Protein AF-A0A176YNG4-F1 (afdb_monomer_lite)

pLDDT: mean 77.81, std 14.49, range [42.12, 94.81]

Structure (mmCIF, N/CA/C/O backbone):
data_AF-A0A176YNG4-F1
#
_entry.id   AF-A0A176YNG4-F1
#
loop_
_atom_site.group_PDB
_atom_site.id
_atom_site.type_symbol
_atom_site.label_atom_id
_atom_site.label_alt_id
_atom_site.label_comp_id
_atom_site.label_asym_id
_atom_site.label_entity_id
_atom_site.label_seq_id
_atom_site.pdbx_PDB_ins_code
_atom_site.Cartn_x
_atom_site.Cartn_y
_atom_site.Cartn_z
_atom_site.occupancy
_atom_site.B_iso_or_equiv
_atom_site.auth_seq_id
_atom_site.auth_comp_id
_atom_site.auth_asym_id
_atom_site.auth_atom_id
_atom_site.pdbx_PDB_model_num
ATOM 1 N N . MET A 1 1 ? -25.754 -19.460 20.243 1.00 51.72 1 MET A N 1
ATOM 2 C CA . MET A 1 1 ? -24.866 -18.574 21.026 1.00 51.72 1 MET A CA 1
ATOM 3 C C . MET A 1 1 ? -25.324 -17.146 20.801 1.00 51.72 1 MET A C 1
ATOM 5 O O . MET A 1 1 ? -25.613 -16.804 19.662 1.00 51.72 1 MET A O 1
ATOM 9 N N . GLN A 1 2 ? -25.467 -16.354 21.859 1.00 52.41 2 GLN A N 1
ATOM 10 C CA . GLN A 1 2 ? -25.863 -14.952 21.749 1.00 52.41 2 GLN A CA 1
ATOM 11 C C . GLN A 1 2 ? -24.610 -14.149 21.376 1.00 52.41 2 GLN A C 1
ATOM 13 O O . GLN A 1 2 ? -23.653 -14.112 22.143 1.00 52.41 2 GLN A O 1
ATOM 18 N N . SER A 1 3 ? -24.575 -13.601 20.161 1.00 61.31 3 SER A N 1
ATOM 19 C CA . SER A 1 3 ? -23.531 -12.658 19.751 1.00 61.31 3 SER A CA 1
ATOM 20 C C . SER A 1 3 ? -23.739 -11.365 20.547 1.00 61.31 3 SER A C 1
ATOM 22 O O . SER A 1 3 ? -24.837 -10.810 20.552 1.00 61.31 3 SER A O 1
ATOM 24 N N . GLY A 1 4 ? -22.708 -10.946 21.279 1.00 67.19 4 GLY A N 1
ATOM 25 C CA . GLY A 1 4 ? -22.670 -9.698 22.037 1.00 67.19 4 GLY A CA 1
ATOM 26 C C . GLY A 1 4 ? -21.510 -8.831 21.563 1.00 67.19 4 GLY A C 1
ATOM 27 O O . GLY A 1 4 ? -20.511 -9.344 21.063 1.00 67.19 4 GLY A O 1
ATOM 28 N N . GLU A 1 5 ? -21.656 -7.520 21.696 1.00 75.94 5 GLU A N 1
ATOM 29 C CA . GLU A 1 5 ? -20.601 -6.550 21.406 1.00 75.94 5 GLU A CA 1
ATOM 30 C C . GLU A 1 5 ? -19.816 -6.247 22.688 1.00 75.94 5 GLU A C 1
ATOM 32 O O . GLU A 1 5 ? -20.402 -6.166 23.770 1.00 75.94 5 GLU A O 1
ATOM 37 N N . ILE A 1 6 ? -18.495 -6.074 22.580 1.00 80.06 6 ILE A N 1
ATOM 38 C CA . ILE A 1 6 ? -17.638 -5.721 23.720 1.00 80.06 6 ILE A CA 1
ATOM 39 C C . ILE A 1 6 ? -16.906 -4.422 23.396 1.00 80.06 6 ILE A C 1
ATOM 41 O O . ILE A 1 6 ? -16.152 -4.345 22.424 1.00 80.06 6 ILE A O 1
ATOM 45 N N . ILE A 1 7 ? -17.106 -3.410 24.241 1.00 74.62 7 ILE A N 1
ATOM 46 C CA . ILE A 1 7 ? -16.362 -2.149 24.208 1.00 74.62 7 ILE A CA 1
ATOM 47 C C . ILE A 1 7 ? -15.474 -2.101 25.448 1.00 74.62 7 ILE A C 1
ATOM 49 O O . ILE A 1 7 ? -15.974 -2.163 26.571 1.00 74.62 7 ILE A O 1
ATOM 53 N N . ILE A 1 8 ? -14.165 -1.961 25.245 1.00 80.62 8 ILE A N 1
ATOM 54 C CA . ILE A 1 8 ? -13.197 -1.789 26.327 1.00 80.62 8 ILE A CA 1
ATOM 55 C C . ILE A 1 8 ? -12.631 -0.369 26.248 1.00 80.62 8 ILE A C 1
ATOM 57 O O . ILE A 1 8 ? -12.081 0.041 25.224 1.00 80.62 8 ILE A O 1
ATOM 61 N N . TRP A 1 9 ? -12.756 0.368 27.352 1.00 68.94 9 TRP A N 1
ATOM 62 C CA . TRP A 1 9 ? -12.127 1.673 27.544 1.00 68.94 9 TRP A CA 1
ATOM 63 C C . TRP A 1 9 ? -10.929 1.518 28.472 1.00 68.94 9 TRP A C 1
ATOM 65 O O . TRP A 1 9 ? -11.093 1.233 29.659 1.00 68.94 9 TRP A O 1
ATOM 75 N N . THR A 1 10 ? -9.724 1.725 27.951 1.00 68.00 10 THR A N 1
ATOM 76 C CA . THR A 1 10 ? -8.490 1.634 28.742 1.00 68.00 10 THR A CA 1
ATOM 77 C C . THR A 1 10 ? -7.726 2.947 28.697 1.00 68.00 10 THR A C 1
ATOM 79 O O . THR A 1 10 ? -7.485 3.515 27.629 1.00 68.00 10 THR A O 1
ATOM 82 N N . LYS A 1 11 ? -7.298 3.418 29.870 1.00 64.38 11 LYS A N 1
ATOM 83 C CA . LYS A 1 11 ? -6.269 4.452 29.997 1.00 64.38 11 LYS A CA 1
ATOM 84 C C . LYS A 1 11 ? -4.961 3.751 30.327 1.00 64.38 11 LYS A C 1
ATOM 86 O O . LYS A 1 11 ? -4.813 3.225 31.424 1.00 64.38 11 LYS A O 1
ATOM 91 N N . PHE A 1 12 ? -4.033 3.727 29.381 1.00 63.16 12 PHE A N 1
ATOM 92 C CA . PHE A 1 12 ? -2.690 3.229 29.648 1.00 63.16 12 PHE A CA 1
ATOM 93 C C . PHE A 1 12 ? -1.853 4.350 30.261 1.00 63.16 12 PHE A C 1
ATOM 95 O O . PHE A 1 12 ? -1.890 5.494 29.798 1.00 63.16 12 PHE A O 1
ATOM 102 N N . GLN A 1 13 ? -1.125 4.027 31.326 1.00 59.38 13 GLN A N 1
ATOM 103 C CA . GLN A 1 13 ? -0.087 4.907 31.851 1.00 59.38 13 GLN A CA 1
ATOM 104 C C . GLN A 1 13 ? 1.072 4.943 30.852 1.00 59.38 13 GLN A C 1
ATOM 106 O O . GLN A 1 13 ? 1.380 3.939 30.208 1.00 59.38 13 GLN A O 1
ATOM 111 N N . GLN A 1 14 ? 1.703 6.106 30.700 1.00 57.00 14 GLN A N 1
ATOM 112 C CA . GLN A 1 14 ? 2.901 6.229 29.878 1.00 57.00 14 GLN A CA 1
ATOM 113 C C . GLN A 1 14 ? 4.000 5.333 30.467 1.00 57.00 14 GLN A C 1
ATOM 115 O O . GLN A 1 14 ? 4.336 5.456 31.644 1.00 57.00 14 GLN A O 1
ATOM 120 N N . SER A 1 15 ? 4.554 4.427 29.657 1.00 50.78 15 SER A N 1
ATOM 121 C CA . SER A 1 15 ? 5.664 3.567 30.079 1.00 50.78 15 SER A CA 1
ATOM 122 C C . SER A 1 15 ? 6.844 4.429 30.543 1.00 50.78 15 SER A C 1
ATOM 124 O O . SER A 1 15 ? 7.308 5.286 29.792 1.00 50.78 15 SER A O 1
ATOM 126 N N . GLY A 1 16 ? 7.310 4.215 31.778 1.00 59.12 16 GLY A N 1
ATOM 127 C CA . GLY A 1 16 ? 8.383 4.997 32.408 1.00 59.12 16 GLY A CA 1
ATOM 128 C C . GLY A 1 16 ? 7.928 6.254 33.164 1.00 59.12 16 GLY A C 1
ATOM 129 O O . GLY A 1 16 ? 8.774 6.973 33.693 1.00 59.12 16 GLY A O 1
ATOM 130 N N . GLY A 1 17 ? 6.621 6.531 33.236 1.00 56.94 17 GLY A N 1
ATOM 131 C CA . GLY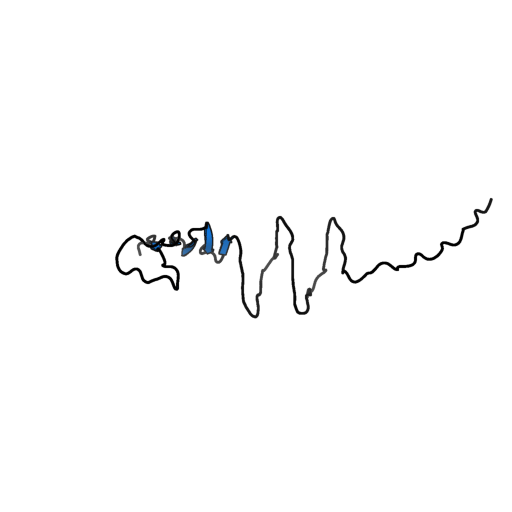 A 1 17 ? 6.075 7.539 34.147 1.00 56.94 17 GLY A CA 1
ATOM 132 C C . GLY A 1 17 ? 6.137 7.076 35.611 1.00 56.94 17 GLY A C 1
ATOM 133 O O . GLY A 1 17 ? 6.143 5.869 35.862 1.00 56.94 17 GLY A O 1
ATOM 134 N N . PRO A 1 18 ? 6.186 7.999 36.591 1.00 54.03 18 PRO A N 1
ATOM 135 C CA . PRO A 1 18 ? 6.124 7.632 38.003 1.00 54.03 18 PRO A CA 1
ATOM 136 C C . PRO A 1 18 ? 4.835 6.849 38.257 1.00 54.03 18 PRO A C 1
ATOM 138 O O . PRO A 1 18 ? 3.763 7.331 37.896 1.00 54.03 18 PRO A O 1
ATOM 141 N N . THR A 1 19 ? 4.947 5.654 38.841 1.00 55.69 19 THR A N 1
ATOM 142 C CA . THR A 1 19 ? 3.817 4.783 39.187 1.00 55.69 19 THR A CA 1
ATOM 143 C C . THR A 1 19 ? 2.846 5.555 40.086 1.00 55.69 19 THR A C 1
ATOM 145 O O . THR A 1 19 ? 3.168 5.787 41.252 1.00 55.69 19 THR A O 1
ATOM 148 N N . PRO A 1 20 ? 1.667 5.984 39.606 1.00 52.03 20 PRO A N 1
ATOM 149 C CA . PRO A 1 20 ? 0.644 6.547 40.459 1.00 52.03 20 PRO A CA 1
ATOM 150 C C . PRO A 1 20 ? -0.184 5.370 40.964 1.00 52.03 20 PRO A C 1
ATOM 152 O O . PRO A 1 20 ? -1.194 4.994 40.364 1.00 52.03 20 PRO A O 1
ATOM 155 N N . ASP A 1 21 ? 0.280 4.764 42.052 1.00 52.84 21 ASP A N 1
ATOM 156 C CA . ASP A 1 21 ? -0.644 4.088 42.949 1.00 52.84 21 ASP A CA 1
ATOM 157 C C . ASP A 1 21 ? -1.518 5.171 43.596 1.00 52.84 21 ASP A C 1
ATOM 159 O O . ASP A 1 21 ? -1.017 6.145 44.153 1.00 52.84 21 ASP A O 1
ATOM 163 N N . ALA A 1 22 ? -2.831 4.985 43.481 1.00 46.12 22 ALA A N 1
ATOM 164 C CA . ALA A 1 22 ? -3.900 5.790 44.071 1.00 46.12 22 ALA A CA 1
ATOM 165 C C . ALA A 1 22 ? -4.049 7.251 43.583 1.00 46.12 22 ALA A C 1
ATOM 167 O O . ALA A 1 22 ? -3.399 8.182 44.045 1.00 46.12 22 ALA A O 1
ATOM 168 N N . GLY A 1 23 ? -5.065 7.472 42.743 1.00 42.12 23 GLY A N 1
ATOM 169 C CA . GLY A 1 23 ? -5.705 8.781 42.584 1.00 42.12 23 GLY A CA 1
ATOM 170 C C . GLY A 1 23 ? -5.721 9.290 41.148 1.00 42.12 23 GLY A C 1
ATOM 171 O O . GLY A 1 23 ? -4.702 9.336 40.467 1.00 42.12 23 GLY A O 1
ATOM 172 N N . GLN A 1 24 ? -6.903 9.694 40.684 1.00 48.41 24 GLN A N 1
ATOM 173 C CA . GLN A 1 24 ? -7.154 10.353 39.398 1.00 48.41 24 GLN A CA 1
ATOM 174 C C . GLN A 1 24 ? -6.418 11.708 39.300 1.00 48.41 24 GLN A C 1
ATOM 176 O O . GLN A 1 24 ? -7.045 12.759 39.382 1.00 48.41 24 GLN A O 1
ATOM 181 N N . GLY A 1 25 ? -5.093 11.701 39.155 1.00 42.34 25 GLY A N 1
ATOM 182 C CA . GLY A 1 25 ? -4.287 12.928 39.150 1.00 42.34 25 GLY A CA 1
ATOM 183 C C . GLY A 1 25 ? -3.141 12.957 38.142 1.00 42.34 25 GLY A C 1
ATOM 184 O O . GLY A 1 25 ? -2.711 14.037 37.751 1.00 42.34 25 GLY A O 1
ATOM 185 N N . GLY A 1 26 ? -2.663 11.805 37.666 1.00 43.75 26 GLY A N 1
ATOM 186 C CA . GLY A 1 26 ? -1.691 11.770 36.572 1.00 43.75 26 GLY A CA 1
ATOM 187 C C . GLY A 1 26 ? -2.379 12.079 35.246 1.00 43.75 26 GLY A C 1
ATOM 188 O O . GLY A 1 26 ? -3.458 11.541 34.994 1.00 43.75 26 GLY A O 1
ATOM 189 N N . GLN A 1 27 ? -1.772 12.918 34.399 1.00 47.50 27 GLN A N 1
ATOM 190 C CA . GLN A 1 27 ? -2.167 13.101 32.996 1.00 47.50 27 GLN A CA 1
ATOM 191 C C . GLN A 1 27 ? -2.118 11.743 32.277 1.00 47.50 27 GLN A C 1
ATOM 193 O O . GLN A 1 27 ? -1.118 11.362 31.676 1.00 47.50 27 GLN A O 1
ATOM 198 N N . GLY A 1 28 ? -3.194 10.969 32.404 1.00 46.31 28 GLY A N 1
ATOM 199 C CA . GLY A 1 28 ? -3.393 9.738 31.663 1.00 46.31 28 GLY A CA 1
ATOM 200 C C . GLY A 1 28 ? -3.503 10.082 30.186 1.00 46.31 28 GLY A C 1
ATOM 201 O O . GLY A 1 28 ? -4.102 11.102 29.838 1.00 46.31 28 GLY A O 1
ATOM 202 N N . GLY A 1 29 ? -2.928 9.241 29.324 1.00 54.66 29 GLY A N 1
ATOM 203 C CA . GLY A 1 29 ? -3.070 9.393 27.878 1.00 54.66 29 GLY A CA 1
ATOM 204 C C . GLY A 1 29 ? -4.541 9.519 27.462 1.00 54.66 29 GLY A C 1
ATOM 205 O O . GLY A 1 29 ? -5.449 9.169 28.221 1.00 54.66 29 GLY A O 1
ATOM 206 N N . THR A 1 30 ? -4.784 9.993 26.241 1.00 61.28 30 THR A N 1
ATOM 207 C CA . THR A 1 30 ? -6.101 10.376 25.693 1.00 61.28 30 THR A CA 1
ATOM 208 C C . THR A 1 30 ? -7.137 9.239 25.572 1.00 61.28 30 THR A C 1
ATOM 210 O O . THR A 1 30 ? -8.208 9.437 25.010 1.00 61.28 30 THR A O 1
ATOM 213 N N . GLY A 1 31 ? -6.876 8.080 26.184 1.00 63.19 31 GLY A N 1
ATOM 214 C CA . GLY A 1 31 ? -7.707 6.882 26.150 1.00 63.19 31 GLY A CA 1
ATOM 215 C C . GLY A 1 31 ? -7.525 6.136 24.835 1.00 63.19 31 GLY A C 1
ATOM 216 O O . GLY A 1 31 ? -7.418 6.742 23.776 1.00 63.19 31 GLY A O 1
ATOM 217 N N . GLN A 1 32 ? -7.456 4.812 24.899 1.00 70.12 32 GLN A N 1
ATOM 218 C CA . GLN A 1 32 ? -7.567 3.967 23.712 1.00 70.12 32 GLN A CA 1
ATOM 219 C C . GLN A 1 32 ? -8.919 3.265 23.776 1.00 70.12 32 GLN A C 1
ATOM 221 O O . GLN A 1 32 ? -9.323 2.791 24.845 1.00 70.12 32 GLN A O 1
ATOM 226 N N . GLN A 1 33 ? -9.615 3.216 22.643 1.00 75.50 33 GLN A N 1
ATOM 227 C CA . GLN A 1 33 ? -10.840 2.440 22.506 1.00 75.50 33 GLN A CA 1
ATOM 228 C C . GLN A 1 33 ? -10.524 1.169 21.726 1.00 75.50 33 GLN A C 1
ATOM 230 O O . GLN A 1 33 ? -10.013 1.232 20.605 1.00 75.50 33 GLN A O 1
ATOM 235 N N . ILE A 1 34 ? -10.869 0.027 22.317 1.00 79.62 34 ILE A N 1
ATOM 236 C CA . ILE A 1 34 ? -10.834 -1.274 21.655 1.00 79.62 34 ILE A CA 1
ATOM 237 C C . ILE A 1 34 ? -12.281 -1.758 21.544 1.00 79.62 34 ILE A C 1
ATOM 239 O O . ILE A 1 34 ? -12.963 -1.933 22.558 1.00 79.62 34 ILE A O 1
ATOM 243 N N . TYR A 1 35 ? -12.764 -1.936 20.316 1.00 75.50 35 TYR A N 1
ATOM 244 C CA . TYR A 1 35 ? -14.140 -2.344 20.038 1.00 75.50 35 TYR A CA 1
ATOM 245 C C . TYR A 1 35 ? -14.174 -3.626 19.208 1.00 75.50 35 TYR A C 1
ATOM 247 O O . TYR A 1 35 ? -13.678 -3.653 18.081 1.00 75.50 35 TYR A O 1
ATOM 255 N N . PHE A 1 36 ? -14.778 -4.670 19.776 1.00 78.38 36 PHE A N 1
ATOM 256 C CA . PHE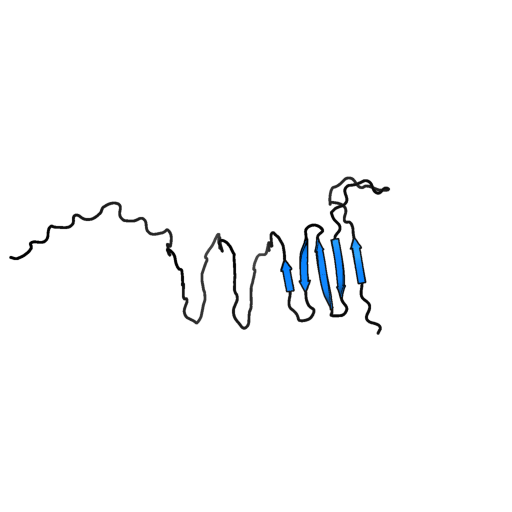 A 1 36 ? -15.046 -5.939 19.105 1.00 78.38 36 PHE A CA 1
ATOM 257 C C . PHE A 1 36 ? -16.491 -5.943 18.619 1.00 78.38 36 PHE A C 1
ATOM 259 O O . PHE A 1 36 ? -17.429 -5.895 19.425 1.00 78.38 36 PHE A O 1
ATOM 266 N N . LYS A 1 37 ? -16.672 -5.992 17.301 1.00 73.62 37 LYS A N 1
ATOM 267 C CA . LYS A 1 37 ? -17.993 -5.960 16.679 1.00 73.62 37 LYS A CA 1
ATOM 268 C C . LYS A 1 37 ? -18.531 -7.361 16.428 1.00 73.62 37 LYS A C 1
ATOM 270 O O . LYS A 1 37 ? -17.791 -8.335 16.302 1.00 73.62 37 LYS A O 1
ATOM 275 N N . LYS A 1 38 ? -19.851 -7.443 16.274 1.00 74.00 38 LYS A N 1
ATOM 276 C CA . LYS A 1 38 ? -20.573 -8.683 15.951 1.00 74.00 38 LYS A CA 1
ATOM 277 C C . LYS A 1 38 ? -20.207 -9.303 14.597 1.00 74.00 38 LYS A C 1
ATOM 279 O O . LYS A 1 38 ? -20.443 -10.489 14.405 1.00 74.00 38 LYS A O 1
ATOM 284 N N . ASP A 1 39 ? -19.662 -8.513 13.674 1.00 71.12 39 ASP A N 1
ATOM 285 C CA . ASP A 1 39 ? -19.198 -8.961 12.354 1.00 71.12 39 ASP A CA 1
ATOM 286 C C . ASP A 1 39 ? -17.756 -9.510 12.378 1.00 71.12 39 ASP A C 1
ATOM 288 O O . ASP A 1 39 ? -17.217 -9.871 11.336 1.00 71.12 39 ASP A O 1
ATOM 292 N N . GLY A 1 40 ? -17.131 -9.592 13.560 1.00 63.94 40 GLY A N 1
ATOM 293 C CA . GLY A 1 40 ? -15.747 -10.039 13.723 1.00 63.94 40 GLY A CA 1
ATOM 294 C C . GLY A 1 40 ? -14.706 -8.940 13.494 1.00 63.94 40 GLY A C 1
ATOM 295 O O . GLY A 1 40 ? -13.515 -9.201 13.663 1.00 63.94 40 GLY A O 1
ATOM 296 N N . SER A 1 41 ? -15.123 -7.713 13.159 1.00 66.56 41 SER A N 1
ATOM 297 C CA . SER A 1 41 ? -14.206 -6.577 13.058 1.00 66.56 41 SER A CA 1
ATOM 298 C C . SER A 1 41 ? -13.699 -6.121 14.431 1.00 66.56 41 SER A C 1
ATOM 300 O O . SER A 1 41 ? -14.436 -6.064 15.420 1.00 66.56 41 SER A O 1
ATOM 302 N N . LEU A 1 42 ? -12.417 -5.760 14.473 1.00 73.31 42 LEU A N 1
ATOM 303 C CA . LEU A 1 42 ? -11.747 -5.109 15.597 1.00 73.31 42 LEU A CA 1
ATOM 304 C C . LEU A 1 42 ? -11.525 -3.648 15.214 1.00 73.31 42 LEU A C 1
ATOM 306 O O . LEU A 1 42 ? -11.059 -3.361 14.120 1.00 73.31 42 LEU A O 1
ATOM 310 N N . THR A 1 43 ? -11.850 -2.707 16.092 1.00 70.44 43 THR A N 1
ATOM 311 C CA . THR A 1 43 ? -11.433 -1.307 15.937 1.00 70.44 43 THR A CA 1
ATOM 312 C C . THR A 1 43 ? -10.512 -0.952 17.089 1.00 70.44 43 THR A C 1
ATOM 314 O O . THR A 1 43 ? -10.924 -1.047 18.245 1.00 70.44 43 THR A O 1
ATOM 317 N N . VAL A 1 44 ? -9.285 -0.545 16.771 1.00 76.81 44 VAL A N 1
ATOM 318 C CA . VAL A 1 44 ? -8.382 0.094 17.733 1.00 76.81 44 VAL A CA 1
ATOM 319 C C . VAL A 1 44 ? -8.245 1.549 17.324 1.00 76.81 44 VAL A C 1
ATOM 321 O O . VAL A 1 44 ? -7.743 1.827 16.234 1.00 76.81 44 VAL A O 1
ATOM 324 N N . THR A 1 45 ? -8.710 2.451 18.185 1.00 76.25 45 THR A N 1
ATOM 325 C CA . THR A 1 45 ? -8.564 3.898 18.008 1.00 76.25 45 THR A CA 1
ATOM 326 C C . THR A 1 45 ? -7.656 4.426 19.106 1.00 76.25 45 THR A C 1
ATOM 328 O O . THR A 1 45 ? -7.966 4.265 20.293 1.00 76.25 45 THR A O 1
ATOM 331 N N . ASP A 1 46 ? -6.534 5.040 18.727 1.00 71.62 46 ASP A N 1
ATOM 332 C CA . ASP A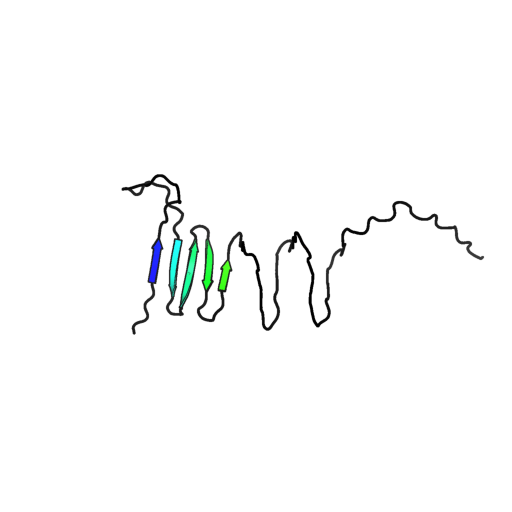 1 46 ? -5.739 5.798 19.690 1.00 71.62 46 ASP A CA 1
ATOM 333 C C . ASP A 1 46 ? -6.451 7.113 20.040 1.00 71.62 46 ASP A C 1
ATOM 335 O O . ASP A 1 46 ? -7.319 7.597 19.311 1.00 71.62 46 ASP A O 1
ATOM 339 N N . GLY A 1 47 ? -6.090 7.733 21.158 1.00 62.78 47 GLY A N 1
ATOM 340 C CA . GLY A 1 47 ? -6.714 8.996 21.545 1.00 62.78 47 GLY A CA 1
ATOM 341 C C . GLY A 1 47 ? -6.269 10.206 20.704 1.00 62.78 47 GLY A C 1
ATOM 342 O O . GLY A 1 47 ? -6.531 11.339 21.100 1.00 62.78 47 GLY A O 1
ATOM 343 N N . SER A 1 48 ? -5.575 9.987 19.581 1.00 72.50 48 SER A N 1
ATOM 344 C CA . SER A 1 48 ? -5.218 10.987 18.562 1.00 72.50 48 SER A CA 1
ATOM 345 C C . SER A 1 48 ? -5.912 10.726 17.209 1.00 72.50 48 SER A C 1
ATOM 347 O O . SER A 1 48 ? -5.673 11.460 16.249 1.00 72.50 48 SER A O 1
ATOM 349 N N . GLY A 1 49 ? -6.788 9.715 17.126 1.00 75.75 49 GLY A N 1
ATOM 350 C CA . GLY A 1 49 ? -7.593 9.382 15.949 1.00 75.75 49 GLY A CA 1
ATOM 351 C C . GLY A 1 49 ? -6.957 8.398 14.960 1.00 75.75 49 GLY A C 1
ATOM 352 O O . GLY A 1 49 ? -7.556 8.146 13.911 1.00 75.75 49 GLY A O 1
ATOM 353 N N . ALA A 1 50 ? -5.784 7.826 15.250 1.00 81.94 50 ALA A N 1
ATOM 354 C CA . ALA A 1 50 ? -5.243 6.744 14.435 1.00 81.94 50 ALA A CA 1
ATOM 355 C C . ALA A 1 50 ? -6.113 5.488 14.587 1.00 81.94 50 ALA A C 1
ATOM 357 O O . ALA A 1 50 ? -6.514 5.142 15.697 1.00 81.94 50 ALA A O 1
ATOM 358 N N . THR A 1 51 ? -6.403 4.804 13.479 1.00 85.50 51 THR A N 1
ATOM 359 C CA . THR A 1 51 ? -7.274 3.623 13.452 1.00 85.50 51 THR A CA 1
ATOM 360 C C . THR A 1 51 ? -6.621 2.437 12.755 1.00 85.50 51 THR A C 1
ATOM 362 O O . THR A 1 51 ? -5.973 2.589 11.717 1.00 85.50 51 THR A O 1
ATOM 365 N N . TYR A 1 52 ? -6.845 1.248 13.315 1.00 85.75 52 TYR A N 1
ATOM 366 C CA . TYR A 1 52 ? -6.616 -0.050 12.679 1.00 85.75 52 TYR A CA 1
ATOM 367 C C . TYR A 1 52 ? -7.945 -0.814 12.666 1.00 85.75 52 T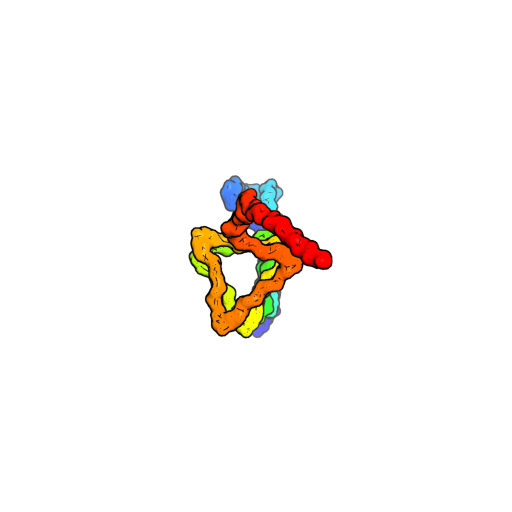YR A C 1
ATOM 369 O O . TYR A 1 52 ? -8.520 -1.075 13.729 1.00 85.75 52 TYR A O 1
ATOM 377 N N . LEU A 1 53 ? -8.451 -1.113 11.468 1.00 85.81 53 LEU A N 1
ATOM 378 C CA . LEU A 1 53 ? -9.798 -1.640 11.255 1.00 85.81 53 LEU A CA 1
ATOM 379 C C . LEU A 1 53 ? -9.788 -2.835 10.285 1.00 85.81 53 LEU A C 1
ATOM 381 O O . LEU A 1 53 ? -9.951 -2.636 9.078 1.00 85.81 53 LEU A O 1
ATOM 385 N N . PRO A 1 54 ? -9.592 -4.069 10.775 1.00 83.31 54 PRO A N 1
ATOM 386 C CA . PRO A 1 54 ? -9.991 -5.282 10.068 1.00 83.31 54 PRO A CA 1
ATOM 387 C C . PRO A 1 54 ? -11.517 -5.356 9.948 1.00 83.31 54 PRO A C 1
ATOM 389 O O . PRO A 1 54 ? -12.207 -5.061 10.918 1.00 83.31 54 PRO A O 1
ATOM 392 N N . ASP A 1 55 ? -12.056 -5.764 8.799 1.00 80.31 55 ASP A N 1
ATOM 393 C CA . ASP A 1 55 ? -13.507 -5.757 8.525 1.00 80.31 55 ASP A CA 1
ATOM 394 C C . ASP A 1 55 ? -14.195 -7.133 8.610 1.00 80.31 55 ASP A C 1
ATOM 396 O O . ASP A 1 55 ? -15.381 -7.249 8.318 1.00 80.31 55 ASP A O 1
ATOM 400 N N . GLY A 1 56 ? -13.461 -8.182 8.992 1.00 77.75 56 GLY A N 1
ATOM 401 C CA . GLY A 1 56 ? -13.969 -9.559 9.042 1.00 77.75 56 GLY A CA 1
ATOM 402 C C . GLY A 1 56 ? -14.035 -10.270 7.680 1.00 77.75 56 GLY A C 1
ATOM 403 O O . GLY A 1 56 ? -14.174 -11.490 7.647 1.00 77.75 56 GLY A O 1
ATOM 404 N N . ALA A 1 57 ? -13.848 -9.554 6.566 1.00 85.00 57 ALA A N 1
ATOM 405 C CA . ALA A 1 57 ? -13.762 -10.103 5.208 1.00 85.00 57 ALA A CA 1
ATOM 406 C C . ALA A 1 57 ? -12.307 -10.260 4.720 1.00 85.00 57 ALA A C 1
ATOM 408 O O . ALA A 1 57 ? -12.064 -10.545 3.549 1.00 85.00 57 ALA A O 1
ATOM 409 N N . GLY A 1 58 ? -11.335 -10.079 5.619 1.00 81.94 58 GLY A N 1
ATOM 410 C CA . GLY A 1 58 ? -9.906 -10.152 5.316 1.00 81.94 58 GLY A CA 1
ATOM 411 C C . GLY A 1 58 ? -9.294 -8.826 4.858 1.00 81.94 58 GLY A C 1
ATOM 412 O O . GLY A 1 58 ? -8.099 -8.796 4.571 1.00 81.94 58 GLY A O 1
ATOM 413 N N . ASN A 1 59 ? -10.060 -7.728 4.830 1.00 88.44 59 ASN A N 1
ATOM 414 C CA . ASN A 1 59 ? -9.513 -6.407 4.534 1.00 88.44 59 ASN A CA 1
ATOM 415 C C . ASN A 1 59 ? -9.095 -5.701 5.821 1.00 88.44 59 ASN A C 1
ATOM 417 O O . ASN A 1 59 ? -9.683 -5.902 6.884 1.00 88.44 59 ASN A O 1
ATOM 421 N N . ILE A 1 60 ? -8.099 -4.822 5.707 1.00 89.94 60 ILE A N 1
ATOM 422 C CA . ILE A 1 60 ? -7.636 -3.961 6.793 1.00 89.94 60 ILE A CA 1
ATOM 423 C C . ILE A 1 60 ? -7.563 -2.531 6.271 1.00 89.94 60 ILE A C 1
ATOM 425 O O . ILE A 1 60 ? -6.907 -2.258 5.265 1.00 89.94 60 ILE A O 1
ATOM 429 N N . LYS A 1 61 ? -8.186 -1.600 6.996 1.00 90.88 61 LYS A N 1
ATOM 430 C CA . LYS A 1 61 ? -7.993 -0.163 6.799 1.00 90.88 61 LYS A CA 1
ATOM 431 C C . LYS A 1 61 ? -7.166 0.405 7.945 1.00 90.88 61 LYS A C 1
ATOM 433 O O . LYS A 1 61 ? -7.531 0.258 9.110 1.00 90.88 61 LYS A O 1
ATOM 438 N N . VAL A 1 62 ? -6.080 1.090 7.602 1.00 91.69 62 VAL A N 1
ATOM 439 C CA . VAL A 1 62 ? -5.266 1.848 8.556 1.00 91.69 62 VAL A CA 1
ATOM 440 C C . VAL A 1 62 ? -5.376 3.324 8.211 1.00 91.69 62 VAL A C 1
ATOM 442 O O . VAL A 1 62 ? -5.249 3.709 7.051 1.00 91.69 62 VAL A O 1
ATOM 445 N N . THR A 1 63 ? -5.656 4.166 9.198 1.00 90.12 63 THR A N 1
ATOM 446 C CA . THR A 1 63 ? -5.608 5.624 9.038 1.00 90.12 63 THR A CA 1
ATOM 447 C C . THR A 1 63 ? -4.764 6.181 10.161 1.00 90.12 63 THR A C 1
ATOM 449 O O . THR A 1 63 ? -5.120 6.038 11.321 1.00 90.12 63 THR A O 1
ATOM 452 N N . ALA A 1 64 ? -3.634 6.787 9.823 1.00 87.00 64 ALA A N 1
ATOM 453 C CA . ALA A 1 64 ? -2.715 7.371 10.786 1.00 87.00 64 ALA A CA 1
ATOM 454 C C . ALA A 1 64 ? -1.943 8.511 10.122 1.00 87.00 64 ALA A C 1
ATOM 456 O O . ALA A 1 64 ? -1.857 8.582 8.896 1.00 87.00 64 ALA A O 1
ATOM 457 N N . LYS A 1 65 ? -1.348 9.387 10.936 1.00 88.50 65 LYS A N 1
ATOM 458 C CA . LYS A 1 65 ? -0.441 10.429 10.438 1.00 88.50 65 LYS A CA 1
ATOM 459 C C . LYS A 1 65 ? 0.831 9.830 9.827 1.00 88.50 65 LYS A C 1
ATOM 461 O O . LYS A 1 65 ? 1.320 10.335 8.823 1.00 88.50 65 LYS A O 1
ATOM 466 N N . THR A 1 66 ? 1.328 8.752 10.429 1.00 86.75 66 THR A N 1
ATOM 467 C CA . THR A 1 66 ? 2.509 8.012 9.984 1.00 86.75 66 THR A CA 1
ATOM 468 C C . THR A 1 66 ? 2.247 6.522 10.148 1.00 86.75 66 THR A C 1
ATOM 470 O O . THR A 1 66 ? 1.734 6.099 11.183 1.00 86.75 66 THR A O 1
ATOM 473 N N . ILE A 1 67 ? 2.624 5.732 9.144 1.00 91.25 67 ILE A N 1
ATOM 474 C CA . ILE A 1 67 ? 2.675 4.270 9.212 1.00 91.25 67 ILE A CA 1
ATOM 475 C C . ILE A 1 67 ? 4.112 3.872 8.885 1.00 91.25 67 ILE A C 1
ATOM 477 O O . ILE A 1 67 ? 4.639 4.273 7.849 1.00 91.25 67 ILE A O 1
ATOM 481 N N . GLN A 1 68 ? 4.747 3.110 9.773 1.00 91.94 68 GLN A N 1
ATOM 482 C CA . GLN A 1 68 ? 6.111 2.622 9.602 1.00 91.94 68 GLN A CA 1
ATOM 483 C C . GLN A 1 68 ? 6.132 1.112 9.826 1.00 91.94 68 GLN A C 1
ATOM 485 O O . GLN A 1 68 ? 5.599 0.623 10.821 1.00 91.94 68 GLN A O 1
ATOM 490 N N . TYR A 1 69 ? 6.779 0.395 8.912 1.00 91.31 69 TYR A N 1
ATOM 491 C CA . TYR A 1 69 ? 7.058 -1.029 9.038 1.00 91.31 69 TYR A CA 1
ATOM 492 C C . TYR A 1 69 ? 8.572 -1.204 9.122 1.00 91.31 69 TYR A C 1
ATOM 494 O O . TYR A 1 69 ? 9.272 -0.959 8.144 1.00 91.31 69 TYR A O 1
ATOM 502 N N . ASP A 1 70 ? 9.073 -1.595 10.290 1.00 91.69 70 ASP A N 1
ATOM 503 C CA . ASP A 1 70 ? 10.471 -1.987 10.468 1.00 91.69 70 ASP A CA 1
ATOM 504 C C . ASP A 1 70 ? 10.562 -3.506 10.337 1.00 91.69 70 ASP A C 1
ATOM 506 O O . ASP A 1 70 ? 10.144 -4.259 11.218 1.00 91.69 70 ASP A O 1
ATOM 510 N N . CYS A 1 71 ? 10.989 -3.962 9.167 1.00 89.19 71 CYS A N 1
ATOM 511 C CA . CYS A 1 71 ? 11.067 -5.376 8.848 1.00 89.19 71 CYS A CA 1
ATOM 512 C C . CYS A 1 71 ? 12.183 -5.623 7.838 1.00 89.19 71 CYS A C 1
ATOM 514 O O . CYS A 1 71 ? 12.527 -4.756 7.037 1.00 89.19 71 CYS A O 1
ATOM 516 N N . GLN A 1 72 ? 12.735 -6.836 7.850 1.00 94.50 72 GLN A N 1
ATOM 517 C CA . GLN A 1 72 ? 13.749 -7.226 6.871 1.00 94.50 72 GLN A CA 1
ATOM 518 C C . GLN A 1 72 ? 13.169 -7.341 5.455 1.00 94.50 72 GLN A C 1
ATOM 520 O O . GLN A 1 72 ? 13.863 -7.099 4.470 1.00 94.50 72 GLN A O 1
ATOM 525 N N . THR A 1 73 ? 11.903 -7.738 5.336 1.00 94.19 73 THR A N 1
ATOM 526 C CA . THR A 1 73 ? 11.211 -7.858 4.054 1.00 94.19 73 THR A CA 1
ATOM 527 C C . THR A 1 73 ? 9.760 -7.451 4.219 1.00 94.19 73 THR A C 1
ATOM 529 O O . THR A 1 73 ? 9.053 -7.969 5.082 1.00 94.19 73 THR A O 1
ATOM 532 N N . PHE A 1 74 ? 9.327 -6.546 3.349 1.00 94.44 74 PHE A N 1
ATOM 533 C CA . PHE A 1 74 ? 7.938 -6.162 3.183 1.00 94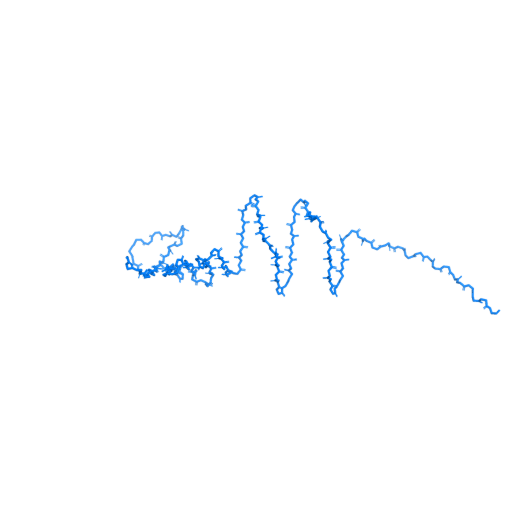.44 74 PHE A CA 1
ATOM 534 C C . PHE A 1 74 ? 7.487 -6.577 1.783 1.00 94.44 74 PHE A C 1
ATOM 536 O O . PHE A 1 74 ? 8.108 -6.180 0.798 1.00 94.44 74 PHE A O 1
ATOM 543 N N . THR A 1 75 ? 6.411 -7.358 1.694 1.00 94.69 75 THR A N 1
ATOM 544 C CA . THR A 1 75 ? 5.884 -7.868 0.422 1.00 94.69 75 THR A CA 1
ATOM 545 C C . THR A 1 75 ? 4.410 -7.514 0.298 1.00 94.69 75 THR A C 1
ATOM 547 O O . THR A 1 75 ? 3.622 -7.803 1.197 1.00 94.69 75 THR A O 1
ATOM 550 N N . LEU A 1 76 ? 4.029 -6.937 -0.841 1.00 94.00 76 LEU A N 1
ATOM 551 C CA . LEU A 1 76 ? 2.636 -6.735 -1.230 1.00 94.00 76 LEU A CA 1
ATOM 552 C C . LEU A 1 76 ? 2.305 -7.705 -2.362 1.00 94.00 76 LEU A C 1
ATOM 554 O O . LEU A 1 76 ? 2.923 -7.648 -3.421 1.00 94.00 76 LEU A O 1
ATOM 558 N N . VAL A 1 77 ? 1.337 -8.590 -2.133 1.00 94.00 77 VAL A N 1
ATOM 559 C CA . VAL A 1 77 ? 0.829 -9.518 -3.149 1.00 94.00 77 VAL A CA 1
ATOM 560 C C . VAL A 1 77 ? -0.620 -9.157 -3.426 1.00 9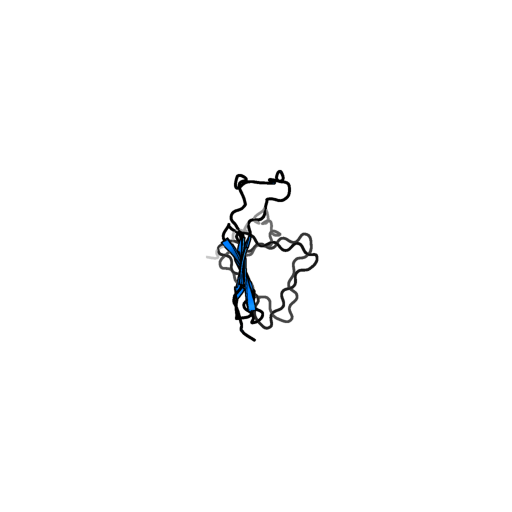4.00 77 VAL A C 1
ATOM 562 O O . VAL A 1 77 ? -1.440 -9.148 -2.510 1.00 94.00 77 VAL A O 1
ATOM 565 N N . ALA A 1 78 ? -0.936 -8.871 -4.684 1.00 91.69 78 ALA A N 1
ATOM 566 C CA . ALA A 1 78 ? -2.292 -8.608 -5.136 1.00 91.69 78 ALA A CA 1
ATOM 567 C C . ALA A 1 78 ? -2.583 -9.445 -6.382 1.00 91.69 78 ALA A C 1
ATOM 569 O O . ALA A 1 78 ? -1.706 -9.666 -7.213 1.00 91.69 78 ALA A O 1
ATOM 570 N N . SER A 1 79 ? -3.827 -9.904 -6.522 1.00 91.81 79 SER A N 1
ATOM 571 C CA . SER A 1 79 ? -4.307 -10.532 -7.759 1.00 91.81 79 SER A CA 1
ATOM 572 C C . SER A 1 79 ? -4.612 -9.511 -8.864 1.00 91.81 79 SER A C 1
ATOM 574 O O . SER A 1 79 ? -4.882 -9.903 -9.994 1.00 91.81 79 SER A O 1
ATOM 576 N N . GLY A 1 80 ? -4.618 -8.220 -8.523 1.00 92.56 80 GLY A N 1
ATOM 577 C CA . GLY A 1 80 ? -4.801 -7.090 -9.432 1.00 92.56 80 GLY A CA 1
ATOM 578 C C . GLY A 1 80 ? -3.781 -5.991 -9.136 1.00 92.56 80 GLY A C 1
ATOM 579 O O . GLY A 1 80 ? -2.657 -6.280 -8.732 1.00 92.56 80 GLY A O 1
ATOM 580 N N . ASP A 1 81 ? -4.181 -4.732 -9.302 1.00 92.12 81 ASP A N 1
ATOM 581 C CA . ASP A 1 81 ? -3.264 -3.597 -9.188 1.00 92.12 81 ASP A CA 1
ATOM 582 C C . ASP A 1 81 ? -2.894 -3.254 -7.737 1.00 92.12 81 ASP A C 1
ATOM 584 O O . ASP A 1 81 ? -3.734 -3.250 -6.833 1.00 92.12 81 ASP A O 1
ATOM 588 N N . VAL A 1 82 ? -1.632 -2.864 -7.534 1.00 94.44 82 VAL A N 1
ATOM 589 C CA . VAL A 1 82 ? -1.163 -2.197 -6.312 1.00 94.44 82 VAL A CA 1
ATOM 590 C C . VAL A 1 82 ? -0.950 -0.721 -6.628 1.00 94.44 82 VAL A C 1
ATOM 592 O O . VAL A 1 82 ? -0.067 -0.363 -7.403 1.00 94.44 82 VAL A O 1
ATOM 595 N N . GLY A 1 83 ? -1.765 0.146 -6.026 1.00 92.56 83 GLY A N 1
ATOM 596 C CA . GLY A 1 83 ? -1.705 1.592 -6.236 1.00 92.56 83 GLY A CA 1
ATOM 597 C C . GLY A 1 83 ? -1.188 2.348 -5.015 1.00 92.56 83 GLY A C 1
ATOM 598 O O . GLY A 1 83 ? -1.611 2.086 -3.891 1.00 92.56 83 GLY A O 1
ATOM 599 N N . ILE A 1 84 ? -0.332 3.346 -5.242 1.00 93.75 84 ILE A N 1
ATOM 600 C CA . ILE A 1 84 ? 0.056 4.341 -4.235 1.00 93.75 84 ILE A CA 1
ATOM 601 C C . ILE A 1 84 ? -0.452 5.699 -4.711 1.00 93.75 84 ILE A C 1
ATOM 603 O O . ILE A 1 84 ? -0.049 6.186 -5.765 1.00 93.75 84 ILE A O 1
ATOM 607 N N . LYS A 1 85 ? -1.342 6.320 -3.933 1.00 92.25 85 LYS A N 1
ATOM 608 C CA . LYS A 1 85 ? -1.882 7.652 -4.223 1.00 92.25 85 LYS A CA 1
ATOM 609 C C . LYS A 1 85 ? -1.495 8.617 -3.109 1.00 92.25 85 LYS A C 1
ATOM 611 O O . LYS A 1 85 ? -2.035 8.540 -2.009 1.00 92.25 85 LYS A O 1
ATOM 616 N N . GLY A 1 86 ? -0.579 9.529 -3.412 1.00 85.38 86 GLY A N 1
ATOM 617 C CA . GLY A 1 86 ? -0.224 10.652 -2.548 1.00 85.38 86 GLY A CA 1
ATOM 618 C C . GLY A 1 86 ? -0.870 11.948 -3.032 1.00 85.38 86 GLY A C 1
ATOM 619 O O . GLY A 1 86 ? -1.069 12.139 -4.228 1.00 85.38 86 GLY A O 1
ATOM 620 N N . SER A 1 87 ? -1.191 12.855 -2.108 1.00 89.62 87 SER A N 1
ATOM 621 C CA . SER A 1 87 ? -1.462 14.263 -2.442 1.00 89.62 87 SER A CA 1
ATOM 622 C C . SER A 1 87 ? -0.176 15.084 -2.603 1.00 89.62 87 SER A C 1
ATOM 624 O O . SER A 1 87 ? -0.226 16.209 -3.085 1.00 89.62 87 SER A O 1
ATOM 626 N N . GLY A 1 88 ? 0.958 14.535 -2.160 1.00 90.56 88 GLY A N 1
ATOM 627 C CA . GLY A 1 88 ? 2.301 15.075 -2.358 1.00 90.56 88 GLY A CA 1
ATOM 628 C C . GLY A 1 88 ? 3.205 14.044 -3.031 1.00 90.56 88 GLY A C 1
ATOM 629 O O . GLY A 1 88 ? 2.729 13.175 -3.761 1.00 90.56 88 GLY A O 1
ATOM 630 N N . ASN A 1 89 ? 4.505 14.119 -2.754 1.00 90.56 89 ASN A N 1
ATOM 631 C CA . ASN A 1 89 ? 5.488 13.228 -3.365 1.00 90.56 89 ASN A CA 1
ATOM 632 C C . ASN A 1 89 ? 5.329 11.783 -2.872 1.00 90.56 89 ASN A C 1
ATOM 634 O O . ASN A 1 89 ? 5.149 11.536 -1.678 1.00 90.56 89 ASN A O 1
ATOM 638 N N . VAL A 1 90 ? 5.473 10.833 -3.794 1.00 93.31 90 VAL A N 1
ATOM 639 C CA . VAL A 1 90 ? 5.764 9.432 -3.477 1.00 93.31 90 VAL A CA 1
ATOM 640 C C . VAL A 1 90 ? 7.265 9.251 -3.665 1.00 93.31 90 VAL A C 1
ATOM 642 O O . VAL A 1 90 ? 7.768 9.383 -4.777 1.00 93.31 90 VAL A O 1
ATOM 645 N N . GLU A 1 91 ? 7.985 9.003 -2.575 1.00 92.88 91 GLU A N 1
ATOM 646 C CA . GLU A 1 91 ? 9.443 8.889 -2.578 1.00 92.88 91 GLU A CA 1
ATOM 647 C C . GLU A 1 91 ? 9.861 7.475 -2.162 1.00 92.88 91 GLU A C 1
ATOM 649 O O . GLU A 1 91 ? 9.389 6.955 -1.151 1.00 92.88 91 GLU A O 1
ATOM 654 N N . VAL A 1 92 ? 10.766 6.861 -2.927 1.00 93.38 92 VAL A N 1
ATOM 655 C CA . VAL A 1 92 ? 11.375 5.569 -2.593 1.00 93.38 92 VAL A CA 1
ATOM 656 C C . VAL A 1 92 ? 12.867 5.781 -2.384 1.00 93.38 92 VAL A C 1
ATOM 658 O O . VAL A 1 92 ? 13.591 6.111 -3.320 1.00 93.38 92 VAL A O 1
ATOM 661 N N . LYS A 1 93 ? 13.335 5.573 -1.150 1.00 92.38 93 LYS A N 1
ATOM 662 C CA . LYS A 1 93 ? 14.762 5.591 -0.805 1.00 92.38 93 LYS A CA 1
ATOM 663 C C . LYS A 1 93 ? 15.236 4.164 -0.603 1.00 92.38 93 LYS A C 1
ATOM 665 O O . LYS A 1 93 ? 14.734 3.472 0.277 1.00 92.38 93 LYS A O 1
ATOM 670 N N . SER A 1 94 ? 16.216 3.744 -1.392 1.00 92.50 94 SER A N 1
ATOM 671 C CA . SER A 1 94 ? 16.900 2.467 -1.206 1.00 92.50 94 SER A CA 1
ATOM 672 C C . SER A 1 94 ? 18.369 2.729 -0.908 1.00 92.50 94 SER A C 1
ATOM 674 O O . SER A 1 94 ? 19.013 3.503 -1.610 1.00 92.50 94 SER A O 1
ATOM 676 N N . GLY A 1 95 ? 18.902 2.080 0.130 1.00 92.12 95 GLY A N 1
ATOM 677 C CA . GLY A 1 95 ? 20.352 2.010 0.348 1.00 92.12 95 GLY A CA 1
ATOM 678 C C . GLY A 1 95 ? 21.044 1.014 -0.591 1.00 92.12 95 GLY A C 1
ATOM 679 O O . GLY A 1 95 ? 22.268 0.978 -0.655 1.00 92.12 95 GLY A O 1
ATOM 680 N N . GLY A 1 96 ? 20.263 0.193 -1.300 1.00 92.31 96 GLY A N 1
ATOM 681 C CA . GLY A 1 96 ? 20.733 -0.770 -2.287 1.00 92.31 96 GLY A CA 1
ATOM 682 C C . GLY A 1 96 ? 20.104 -0.518 -3.654 1.00 92.31 96 GLY A C 1
ATOM 683 O O . GLY A 1 96 ? 19.855 0.617 -4.052 1.00 92.31 96 GLY A O 1
ATOM 684 N N . LYS A 1 97 ? 19.834 -1.597 -4.392 1.00 91.06 97 LYS A N 1
ATOM 685 C CA . LYS A 1 97 ? 19.177 -1.500 -5.699 1.00 91.06 97 LYS A CA 1
ATOM 686 C C . LYS A 1 97 ? 17.691 -1.189 -5.522 1.00 91.06 97 LYS A C 1
ATOM 688 O O . LYS A 1 97 ? 17.036 -1.729 -4.632 1.00 91.06 97 LYS A O 1
ATOM 693 N N . LEU A 1 98 ? 17.174 -0.340 -6.398 1.00 93.94 98 LEU A N 1
ATOM 694 C CA . LEU A 1 98 ? 15.750 -0.185 -6.662 1.00 93.94 98 LEU A CA 1
ATOM 695 C C . LEU A 1 98 ? 15.520 -0.636 -8.105 1.00 93.94 98 LEU A C 1
ATOM 697 O O . LEU A 1 98 ? 16.255 -0.217 -8.996 1.00 93.94 98 LEU A O 1
ATOM 701 N N . GLY A 1 99 ? 14.551 -1.517 -8.332 1.00 91.62 99 GLY A N 1
ATOM 702 C CA . GLY A 1 99 ? 14.303 -2.082 -9.654 1.00 91.62 99 GLY A CA 1
ATOM 703 C C . GLY A 1 99 ? 12.885 -2.607 -9.804 1.00 91.62 99 GLY A C 1
ATOM 704 O O . GLY A 1 99 ? 12.168 -2.778 -8.819 1.00 91.62 99 GLY A O 1
ATOM 705 N N . LEU A 1 100 ? 12.505 -2.851 -11.054 1.00 93.81 100 LEU A N 1
ATOM 706 C CA . LEU A 1 100 ? 11.248 -3.477 -11.439 1.00 93.81 100 LEU A CA 1
ATOM 707 C C . LEU A 1 100 ? 11.585 -4.803 -12.113 1.00 93.81 100 LEU A C 1
ATOM 709 O O . LEU A 1 100 ? 12.322 -4.818 -13.097 1.00 93.81 100 LEU A O 1
ATOM 713 N N . ASP A 1 101 ? 11.054 -5.893 -11.574 1.00 94.50 101 ASP A N 1
ATOM 714 C CA . ASP A 1 101 ? 11.098 -7.209 -12.202 1.00 94.50 101 ASP A CA 1
ATOM 715 C C . ASP A 1 101 ? 9.682 -7.543 -12.666 1.00 94.50 101 ASP A C 1
ATOM 717 O O . ASP A 1 101 ? 8.764 -7.690 -11.857 1.00 94.50 101 ASP A O 1
ATOM 721 N N . THR A 1 102 ? 9.476 -7.538 -13.978 1.00 92.50 102 THR A N 1
ATOM 722 C CA . THR A 1 102 ? 8.156 -7.702 -14.582 1.00 92.50 102 THR A CA 1
ATOM 723 C C . THR A 1 102 ? 8.252 -8.536 -15.849 1.00 92.50 102 THR A C 1
ATOM 725 O O . THR A 1 102 ? 9.182 -8.392 -16.640 1.00 92.50 102 THR A O 1
ATOM 728 N N . GLY A 1 103 ? 7.254 -9.395 -16.059 1.00 93.31 103 GLY A N 1
ATOM 729 C CA . GLY A 1 103 ? 7.076 -10.121 -17.319 1.00 93.31 103 GLY A CA 1
ATOM 730 C C . GLY A 1 103 ? 6.414 -9.285 -18.423 1.00 93.31 103 GLY A C 1
ATOM 731 O O . GLY A 1 103 ? 6.298 -9.758 -19.551 1.00 93.31 103 GLY A O 1
ATOM 732 N N . GLY A 1 104 ? 5.947 -8.073 -18.103 1.00 93.94 104 GLY A N 1
ATOM 733 C CA . GLY A 1 104 ? 5.274 -7.154 -19.024 1.00 93.94 104 GLY A CA 1
ATOM 734 C C . GLY A 1 104 ? 6.031 -5.839 -19.228 1.00 93.94 104 GLY A C 1
ATOM 735 O O . GLY A 1 104 ? 7.127 -5.638 -18.714 1.00 93.94 104 GLY A O 1
ATOM 736 N N . ALA A 1 105 ? 5.436 -4.917 -19.987 1.00 94.31 105 ALA A N 1
ATOM 737 C CA . ALA A 1 105 ? 6.030 -3.604 -20.231 1.00 94.31 105 ALA A CA 1
ATOM 738 C C . ALA A 1 105 ? 6.011 -2.718 -18.973 1.00 94.31 105 ALA A C 1
ATOM 740 O O . ALA A 1 105 ? 5.039 -2.712 -18.217 1.00 94.31 105 ALA A O 1
ATOM 741 N N . VAL A 1 106 ? 7.060 -1.911 -18.802 1.00 94.81 106 VAL A N 1
ATOM 742 C CA . VAL A 1 106 ? 7.087 -0.801 -17.842 1.00 94.81 106 VAL A CA 1
ATOM 743 C C . VAL A 1 106 ? 6.737 0.479 -18.586 1.00 94.81 106 VAL A C 1
ATOM 745 O O . VAL A 1 106 ? 7.408 0.845 -19.550 1.00 94.81 106 VAL A O 1
ATOM 748 N N . VAL A 1 107 ? 5.695 1.168 -18.129 1.00 91.06 107 VAL A N 1
ATOM 749 C CA . VAL A 1 107 ? 5.252 2.442 -18.699 1.00 91.06 107 VAL A CA 1
ATOM 750 C C . VAL A 1 107 ? 5.369 3.520 -17.630 1.00 91.06 107 VAL A C 1
ATOM 752 O O . VAL A 1 107 ? 4.781 3.402 -16.558 1.00 91.06 107 VAL A O 1
ATOM 755 N N . VAL A 1 108 ? 6.112 4.582 -17.935 1.00 89.94 108 VAL A N 1
ATOM 756 C CA . VAL A 1 108 ? 6.218 5.773 -17.087 1.00 89.94 108 VAL A CA 1
ATOM 757 C C . VAL A 1 108 ? 5.497 6.910 -17.793 1.00 89.94 108 VAL A C 1
ATOM 759 O O . VAL A 1 108 ? 5.860 7.289 -18.904 1.00 89.94 108 VAL A O 1
ATOM 762 N N . GLN A 1 109 ? 4.456 7.439 -17.156 1.00 87.88 109 GLN A N 1
ATOM 763 C CA . GLN A 1 109 ? 3.712 8.598 -17.637 1.00 87.88 109 GLN A CA 1
ATOM 764 C C . GLN A 1 109 ? 3.806 9.695 -16.586 1.00 87.88 109 GLN A C 1
ATOM 766 O O . GLN A 1 109 ? 3.333 9.537 -15.463 1.00 87.88 109 GLN A O 1
ATOM 771 N N . GLY A 1 110 ? 4.441 10.801 -16.957 1.00 83.06 110 GLY A N 1
ATOM 772 C CA . GLY A 1 110 ? 4.554 11.993 -16.133 1.00 83.06 110 GLY A CA 1
ATOM 773 C C . GLY A 1 110 ? 4.205 13.222 -16.957 1.00 83.06 110 GLY A C 1
ATOM 774 O O . GLY A 1 110 ? 4.473 13.274 -18.154 1.00 83.06 110 GLY A O 1
ATOM 775 N N . HIS A 1 111 ? 3.604 14.217 -16.311 1.00 84.62 111 HIS A N 1
ATOM 776 C CA . HIS A 1 111 ? 3.366 15.536 -16.906 1.00 84.62 111 HIS A CA 1
ATOM 777 C C . HIS A 1 111 ? 4.545 16.505 -16.695 1.00 84.62 111 HIS A C 1
ATOM 779 O O . HIS A 1 111 ? 4.425 17.684 -17.014 1.00 84.62 111 HIS A O 1
ATOM 785 N N . GLY A 1 112 ? 5.656 16.026 -16.131 1.00 84.56 112 GLY A N 1
ATOM 786 C CA . GLY A 1 112 ? 6.855 16.808 -15.838 1.00 84.56 112 GLY A CA 1
ATOM 787 C C . GLY A 1 112 ? 8.124 16.084 -16.273 1.00 84.56 112 GLY A C 1
ATOM 788 O O . GLY A 1 112 ? 8.064 15.080 -16.983 1.00 84.56 112 GLY A O 1
ATOM 789 N N . ASP A 1 113 ? 9.266 16.595 -15.827 1.00 83.31 113 ASP A N 1
ATOM 790 C CA . ASP A 1 113 ? 10.569 16.082 -16.236 1.00 83.31 113 ASP A CA 1
ATOM 791 C C . ASP A 1 113 ? 10.863 14.709 -15.628 1.00 83.31 113 ASP A C 1
ATOM 793 O O . ASP A 1 113 ? 10.681 14.471 -14.431 1.00 83.31 113 ASP A O 1
ATOM 797 N N . VAL A 1 114 ? 11.383 13.814 -16.464 1.00 82.31 114 VAL A N 1
ATOM 798 C CA . VAL A 1 114 ? 11.990 12.559 -16.028 1.00 82.31 114 VAL A CA 1
ATOM 799 C C . VAL A 1 114 ? 13.498 12.738 -16.141 1.00 82.31 114 VAL A C 1
ATOM 801 O O . VAL A 1 114 ? 14.038 12.823 -17.240 1.00 82.31 114 VAL A O 1
ATOM 804 N N . CYS A 1 115 ? 14.169 12.827 -14.997 1.00 78.06 115 CYS A N 1
ATOM 805 C CA . CYS A 1 115 ? 15.616 12.975 -14.901 1.00 78.06 115 CYS A CA 1
ATOM 806 C C . CYS A 1 115 ? 16.166 11.842 -14.032 1.00 78.06 115 CYS A C 1
ATOM 808 O O . CYS A 1 115 ? 15.640 11.579 -12.952 1.00 78.06 115 CYS A O 1
ATOM 810 N N . ASP A 1 116 ? 17.222 11.177 -14.490 1.00 77.50 116 ASP A N 1
ATOM 811 C CA . ASP A 1 116 ? 17.922 10.143 -13.720 1.00 77.50 116 ASP A CA 1
ATOM 812 C C . ASP A 1 116 ? 19.062 10.719 -12.857 1.00 77.50 116 ASP A C 1
ATOM 814 O O . ASP A 1 116 ? 19.800 9.974 -12.214 1.00 77.50 116 ASP A O 1
ATOM 818 N N . GLY A 1 117 ? 19.216 12.050 -12.850 1.00 67.88 117 GLY A N 1
ATOM 819 C CA . GLY A 1 117 ? 20.269 12.772 -12.136 1.00 67.88 117 GLY A CA 1
ATOM 820 C C . GLY A 1 117 ? 21.689 12.492 -12.642 1.00 67.88 117 GLY A C 1
ATOM 821 O O . GLY A 1 117 ? 22.636 13.045 -12.089 1.00 67.88 117 GLY A O 1
ATOM 822 N N . SER A 1 118 ? 21.855 11.652 -13.670 1.00 67.19 118 SER A N 1
ATOM 823 C CA . SER A 1 118 ? 23.159 11.213 -14.179 1.00 67.19 118 SER A CA 1
ATOM 824 C C . SER A 1 118 ? 23.688 12.088 -15.318 1.00 67.19 118 SER A C 1
ATOM 826 O O . SER A 1 118 ? 24.885 12.084 -15.607 1.00 67.19 118 SER A O 1
ATOM 828 N N . VAL A 1 119 ? 22.814 12.883 -15.938 1.00 59.94 119 VAL A N 1
ATOM 829 C CA . VAL A 1 119 ? 23.173 13.824 -16.999 1.00 59.94 119 VAL A CA 1
ATOM 830 C C . VAL A 1 119 ? 23.494 15.207 -16.436 1.00 59.94 119 VAL A C 1
ATOM 832 O O . VAL A 1 119 ? 22.614 16.038 -16.218 1.00 59.94 119 VAL A O 1
ATOM 835 N N . THR A 1 120 ? 24.785 15.493 -16.267 1.00 65.81 120 THR A N 1
ATOM 836 C CA . THR A 1 120 ? 25.273 16.878 -16.285 1.00 65.81 120 THR A CA 1
ATOM 837 C C . THR A 1 120 ? 25.277 17.342 -17.747 1.00 65.81 120 THR A C 1
ATOM 839 O O . THR A 1 120 ? 25.922 16.685 -18.569 1.00 65.81 120 THR A O 1
ATOM 842 N N . PRO A 1 121 ? 24.584 18.436 -18.121 1.00 67.12 121 PRO A N 1
ATOM 843 C CA . PRO A 1 121 ? 24.681 18.974 -19.475 1.00 67.12 121 PRO A CA 1
ATOM 844 C C . PRO A 1 121 ? 26.152 19.268 -19.822 1.00 67.12 121 PRO A C 1
ATOM 846 O O . PRO A 1 121 ? 26.879 19.745 -18.945 1.00 67.12 121 PRO A O 1
ATOM 849 N N . PRO A 1 122 ? 26.612 19.010 -21.060 1.00 69.75 122 PRO A N 1
ATOM 850 C CA . PRO A 1 122 ? 27.962 19.379 -21.475 1.00 69.75 122 PRO A CA 1
ATOM 851 C C . PRO A 1 122 ? 28.210 20.864 -21.188 1.00 69.75 122 PRO A C 1
ATOM 853 O O . PRO A 1 122 ? 27.389 21.706 -21.554 1.00 69.75 122 PRO A O 1
ATOM 856 N N . SER A 1 123 ? 29.324 21.187 -20.528 1.00 72.31 123 SER A N 1
ATOM 857 C CA . SER A 1 123 ? 29.670 22.568 -20.163 1.00 72.31 123 SER A CA 1
ATOM 858 C C . SER A 1 123 ? 29.934 23.460 -21.376 1.00 72.31 123 SER A C 1
ATOM 860 O O . SER A 1 123 ? 29.774 24.674 -21.280 1.00 72.31 123 SER A O 1
ATOM 862 N N . ASP A 1 124 ? 30.276 22.862 -22.520 1.00 72.19 124 ASP A N 1
ATOM 863 C CA . ASP A 1 124 ? 30.618 23.578 -23.742 1.00 72.19 124 ASP A CA 1
ATOM 864 C C . ASP A 1 124 ? 29.592 23.291 -24.841 1.00 72.19 124 ASP A C 1
ATOM 866 O O . ASP A 1 124 ? 29.467 22.170 -25.341 1.00 72.19 124 ASP A O 1
ATOM 870 N N . ARG A 1 125 ? 28.856 24.333 -25.246 1.00 71.12 125 ARG A N 1
ATOM 871 C CA . ARG A 1 125 ? 28.085 24.319 -26.494 1.00 71.12 125 ARG A CA 1
ATOM 872 C C . ARG A 1 125 ? 29.095 24.281 -27.653 1.00 71.12 125 ARG A C 1
ATOM 874 O O . ARG A 1 125 ? 29.879 25.225 -27.762 1.00 71.12 125 ARG A O 1
ATOM 881 N N . PRO A 1 126 ? 29.070 23.270 -28.540 1.00 77.31 126 PRO A N 1
ATOM 882 C CA . PRO A 1 126 ? 29.904 23.280 -29.736 1.00 77.31 126 PRO A CA 1
ATOM 883 C C . PRO A 1 126 ? 29.634 24.553 -30.553 1.00 77.31 126 PRO A C 1
ATOM 885 O O . PRO A 1 126 ? 28.463 24.930 -30.694 1.00 77.31 126 PRO A O 1
ATOM 888 N N . PRO A 1 127 ? 30.667 25.229 -31.084 1.00 79.81 127 PRO A N 1
ATOM 889 C CA . PRO A 1 127 ? 30.474 26.303 -32.048 1.00 79.81 127 PRO A CA 1
ATOM 890 C C . PRO A 1 127 ? 29.579 25.797 -33.182 1.00 79.81 127 PRO A C 1
ATOM 892 O O . PRO A 1 127 ? 29.847 24.750 -33.766 1.00 79.81 127 PRO A O 1
ATOM 895 N N . ILE A 1 128 ? 28.481 26.502 -33.451 1.00 81.81 128 ILE A N 1
ATOM 896 C CA . ILE A 1 128 ? 27.670 26.229 -34.637 1.00 81.81 128 ILE A CA 1
ATOM 897 C C . ILE A 1 128 ? 28.392 26.909 -35.792 1.00 81.81 128 ILE A C 1
ATOM 899 O O . ILE A 1 128 ? 28.489 28.139 -35.803 1.00 81.81 128 ILE A O 1
ATOM 903 N N . ASP A 1 129 ? 28.896 26.120 -36.737 1.00 84.38 129 ASP A N 1
ATOM 904 C CA . ASP A 1 129 ? 29.463 26.666 -37.964 1.00 84.38 129 ASP A CA 1
ATOM 905 C C . ASP A 1 129 ? 28.385 27.478 -38.705 1.00 84.38 129 ASP A C 1
ATOM 907 O O . ASP A 1 129 ? 27.238 27.026 -38.822 1.00 84.38 129 ASP A O 1
ATOM 911 N N . PRO A 1 130 ? 28.701 28.691 -39.189 1.00 82.94 130 PRO A N 1
ATOM 912 C CA . PRO A 1 130 ? 27.763 29.456 -39.994 1.00 82.94 130 PRO A CA 1
ATOM 913 C C . PRO A 1 130 ? 27.415 28.664 -41.258 1.00 82.94 130 PRO A C 1
ATOM 915 O O . PRO A 1 130 ? 28.298 28.225 -41.989 1.00 82.94 130 PRO A O 1
ATOM 918 N N . PHE A 1 131 ? 26.122 28.487 -41.527 1.00 81.56 131 PHE A N 1
ATOM 919 C CA . PHE A 1 131 ? 25.673 27.940 -42.802 1.00 81.56 131 PHE A CA 1
ATOM 920 C C . PHE A 1 131 ? 25.627 29.054 -43.848 1.00 81.56 131 PHE A C 1
ATOM 922 O O . PHE A 1 131 ? 25.156 30.163 -43.582 1.00 81.56 131 PHE A O 1
ATOM 929 N N . GLU A 1 132 ? 26.095 28.759 -45.056 1.00 79.88 132 GLU A N 1
ATOM 930 C CA . GLU A 1 132 ? 25.913 29.651 -46.195 1.00 79.88 132 GLU A CA 1
ATOM 931 C C . GLU A 1 132 ? 24.500 29.478 -46.758 1.00 79.88 132 GLU A C 1
ATOM 933 O O . GLU A 1 132 ? 24.061 28.373 -47.078 1.00 79.88 132 GLU A O 1
ATOM 938 N N . VAL A 1 133 ? 23.771 30.586 -46.888 1.00 75.94 133 VAL A N 1
ATOM 939 C CA . VAL A 1 133 ? 22.535 30.615 -47.673 1.00 75.94 133 VAL A CA 1
ATOM 940 C C . VAL A 1 133 ? 22.940 30.789 -49.133 1.00 75.94 133 VAL A C 1
ATOM 942 O O . VAL A 1 133 ? 23.353 31.884 -49.518 1.00 75.94 133 VAL A O 1
ATOM 945 N N . LEU A 1 134 ? 22.819 29.731 -49.945 1.00 68.50 134 LEU A N 1
ATOM 946 C CA . LEU A 1 134 ? 22.878 29.874 -51.402 1.00 68.50 134 LEU A CA 1
ATOM 947 C C . LEU A 1 134 ? 21.763 30.840 -51.832 1.00 68.50 134 LEU A C 1
ATOM 949 O O . LEU A 1 134 ? 20.587 30.584 -51.564 1.00 68.50 134 LEU A O 1
ATOM 953 N N . ARG A 1 135 ? 22.142 31.954 -52.462 1.00 65.75 135 ARG A N 1
ATOM 954 C CA . ARG A 1 135 ? 21.222 32.846 -53.177 1.00 65.75 135 ARG A CA 1
ATOM 955 C C . ARG A 1 135 ? 21.179 32.480 -54.648 1.00 65.75 135 ARG A C 1
ATOM 957 O O . ARG A 1 135 ? 22.259 32.154 -55.186 1.00 65.75 135 ARG A O 1
#

Organism: NCBI:txid1497615

Sequence (135 aa):
MQSGEIIIWTKFQQSGGPTPDAGQGGQGGTGQQIYFKKDGSLTVTDGSGATYLPDGAGNIKVTAKTIQYDCQTFTLVASGDVGIKGSGNVEVKSGGKLGLDTGGAVVVQGHGDVCDGSVTPPSDRPPIDPFEVLR

Secondary structure (DSSP, 8-state):
-----EEEEE-PPPTTS----S-TTS---S-EEEEE-TTS-EEEE-TTS-EEEE-SSS-EEEE-S------S------SS------SS------SS------SS------SS----S--PPPSSPPP-PPPP---

Radius of gyration: 27.89 Å; chains: 1; bounding box: 56×51×97 Å

Foldseek 3Di:
DDQDKDKDKDFDDDVPPDDPDDDPDDPTALIWIWIQDSLRWIWTAGSVGWIWIDRNPRDIDTDDPDDDDDDPDDDDDDPDDDDDDDPDDDDDDDPDDDDDDDPDDDDDDDPDDDDPVPDDDPPDDPDDPDDDDDD